Protein AF-A0A1S7DQI1-F1 (afdb_monomer)

pLDDT: mean 93.8, std 6.77, range [48.81, 98.38]

Foldseek 3Di:
DDFDDLVVVLVVVVWDWDFDADPVRHTQWIKTKDDLDVVQMWIWIQGPVRFIWTAASVRPIDRPRHHRDRDPVVSVVSCVVRSDD

Secondary structure (DSSP, 8-state):
-PPP-HHHHHHHTTPEEEEEE-TTSSEEEEEEEEEEETTEEEEEEEETTSEEEEE-TT---EEEEEEPPSSHHHHHHHHHHHS--

Radius of gyration: 12.72 Å; Cα contacts (8 Å, |Δi|>4): 147; chains: 1; bounding box: 28×36×32 Å

Structure (mmCIF, N/CA/C/O backbone):
data_AF-A0A1S7DQI1-F1
#
_entry.id   AF-A0A1S7DQI1-F1
#
loop_
_atom_site.group_PDB
_atom_site.id
_atom_site.type_symbol
_atom_site.label_atom_id
_atom_site.label_alt_id
_atom_site.label_comp_id
_atom_site.label_asym_id
_atom_site.label_entity_id
_atom_site.label_seq_id
_atom_site.pdbx_PDB_ins_code
_atom_site.Cartn_x
_atom_site.Cartn_y
_atom_site.Cartn_z
_atom_site.occupancy
_atom_site.B_iso_or_equiv
_atom_site.auth_seq_id
_atom_site.auth_comp_id
_atom_site.auth_asym_id
_atom_site.auth_atom_id
_atom_site.pdbx_PDB_model_num
ATOM 1 N N . MET A 1 1 ? -16.627 20.179 3.085 1.00 48.81 1 MET A N 1
ATOM 2 C CA . MET A 1 1 ? -15.393 19.610 2.490 1.00 48.81 1 MET A CA 1
ATOM 3 C C . MET A 1 1 ? -15.286 18.149 2.907 1.00 48.81 1 MET A C 1
ATOM 5 O O . MET A 1 1 ? -15.335 17.890 4.103 1.00 48.81 1 MET A O 1
ATOM 9 N N . LYS A 1 2 ? -15.214 17.188 1.974 1.00 71.69 2 LYS A N 1
ATOM 10 C CA . LYS A 1 2 ? -14.987 15.779 2.346 1.00 71.69 2 LYS A CA 1
ATOM 11 C C . LYS A 1 2 ? -13.538 15.622 2.823 1.00 71.69 2 LYS A C 1
ATOM 13 O O . LYS A 1 2 ? -12.625 16.111 2.164 1.00 71.69 2 LYS A O 1
ATOM 18 N N . LYS A 1 3 ? -13.341 14.969 3.970 1.00 87.62 3 LYS A N 1
ATOM 19 C CA . LYS A 1 3 ? -12.014 14.582 4.472 1.00 87.62 3 LYS A CA 1
ATOM 20 C C . LYS A 1 3 ? -11.341 13.669 3.438 1.00 87.62 3 LYS A C 1
ATOM 22 O O . LYS A 1 3 ? -12.013 12.805 2.877 1.00 87.62 3 LYS A O 1
ATOM 27 N N . PHE A 1 4 ? -10.048 13.869 3.181 1.00 94.81 4 PHE A N 1
ATOM 28 C CA . PHE A 1 4 ? -9.279 13.008 2.279 1.00 94.81 4 PHE A CA 1
ATOM 29 C C . PHE A 1 4 ? -9.341 11.551 2.759 1.00 94.81 4 PHE A C 1
ATOM 31 O O . PHE A 1 4 ? -9.149 11.278 3.946 1.00 94.81 4 PHE A O 1
ATOM 38 N N . ASN A 1 5 ? -9.638 10.632 1.841 1.00 95.94 5 ASN A N 1
ATOM 39 C CA . ASN A 1 5 ? -9.655 9.197 2.088 1.00 95.94 5 ASN A CA 1
ATOM 40 C C . ASN A 1 5 ? -8.618 8.547 1.171 1.00 95.94 5 ASN A C 1
ATOM 42 O O . ASN A 1 5 ? -8.779 8.553 -0.049 1.00 95.94 5 ASN A O 1
ATOM 46 N N . PHE A 1 6 ? -7.555 8.016 1.774 1.00 97.00 6 PHE A N 1
ATOM 47 C CA . PHE A 1 6 ? -6.436 7.450 1.033 1.00 97.00 6 PHE A CA 1
ATOM 48 C C . PHE A 1 6 ? -6.830 6.200 0.236 1.00 97.00 6 PHE A C 1
ATOM 50 O O . PHE A 1 6 ? -6.456 6.089 -0.923 1.00 97.00 6 PHE A O 1
ATOM 57 N N . GLU A 1 7 ? -7.655 5.309 0.791 1.00 96.69 7 GLU A N 1
ATOM 58 C CA . GLU A 1 7 ? -8.112 4.104 0.084 1.00 96.69 7 GLU A CA 1
ATOM 59 C C . GLU A 1 7 ? -8.931 4.451 -1.166 1.00 96.69 7 GLU A C 1
ATOM 61 O O . GLU A 1 7 ? -8.689 3.907 -2.240 1.00 96.69 7 GLU A O 1
ATOM 66 N N . THR A 1 8 ? -9.866 5.402 -1.051 1.00 97.12 8 THR A N 1
ATOM 67 C CA . THR A 1 8 ? -10.643 5.887 -2.202 1.00 97.12 8 THR A CA 1
ATOM 68 C C . THR A 1 8 ? -9.739 6.532 -3.249 1.00 97.12 8 THR A C 1
ATOM 70 O O . THR A 1 8 ? -9.952 6.330 -4.441 1.00 97.12 8 THR A O 1
ATOM 73 N N . PHE A 1 9 ? -8.723 7.284 -2.818 1.00 97.88 9 PHE A N 1
ATOM 74 C CA . PHE A 1 9 ? -7.731 7.858 -3.724 1.00 97.88 9 PHE A CA 1
ATOM 75 C C . PHE A 1 9 ? -6.950 6.770 -4.479 1.00 97.88 9 PHE A C 1
ATOM 77 O O . PHE A 1 9 ? -6.816 6.868 -5.693 1.00 97.88 9 PHE A O 1
ATOM 84 N N . LEU A 1 10 ? -6.500 5.707 -3.804 1.00 98.06 10 LEU A N 1
ATOM 85 C CA . LEU A 1 10 ? -5.800 4.592 -4.455 1.00 98.06 10 LEU A CA 1
ATOM 86 C C . LEU A 1 10 ? -6.671 3.916 -5.519 1.00 98.06 10 LEU A C 1
ATOM 88 O O . LEU A 1 10 ? -6.223 3.721 -6.646 1.00 98.06 10 LEU A O 1
ATOM 92 N N . GLN A 1 11 ? -7.938 3.642 -5.207 1.00 97.94 11 GLN A N 1
ATOM 93 C CA . GLN A 1 11 ? -8.873 3.060 -6.176 1.00 97.94 11 GLN A CA 1
ATOM 94 C C . GLN A 1 11 ? -9.100 3.979 -7.388 1.00 97.94 11 GLN A C 1
ATOM 96 O O . GLN A 1 11 ? -9.147 3.505 -8.519 1.00 97.94 11 GLN A O 1
ATOM 101 N N . GLN A 1 12 ? -9.177 5.300 -7.180 1.00 97.88 12 GLN A N 1
ATOM 102 C CA . GLN A 1 12 ? -9.252 6.281 -8.275 1.00 97.88 12 GLN A CA 1
ATOM 103 C C . GLN A 1 12 ? -7.984 6.311 -9.139 1.00 97.88 12 GLN A C 1
ATOM 105 O O . GLN A 1 12 ? -8.064 6.629 -10.321 1.00 97.88 12 GLN A O 1
ATOM 110 N N . MET A 1 13 ? -6.830 5.967 -8.564 1.00 97.62 13 MET A N 1
ATOM 111 C CA . MET A 1 13 ? -5.549 5.860 -9.269 1.00 97.62 13 MET A CA 1
ATOM 112 C C . MET A 1 13 ? -5.335 4.508 -9.968 1.00 97.62 13 MET A C 1
ATOM 114 O O . MET A 1 13 ? -4.252 4.272 -10.516 1.00 97.62 13 MET A O 1
ATOM 118 N N . GLY A 1 14 ? -6.352 3.640 -9.962 1.00 97.44 14 GLY A N 1
ATOM 119 C CA . GLY A 1 14 ? -6.336 2.339 -10.629 1.00 97.44 14 GLY A CA 1
ATOM 120 C C . GLY A 1 14 ? -5.791 1.195 -9.777 1.00 97.44 14 GLY A C 1
ATOM 121 O O . GLY A 1 14 ? -5.479 0.150 -10.330 1.00 97.44 14 GLY A O 1
ATOM 122 N N . TYR A 1 15 ? -5.655 1.371 -8.459 1.00 98.25 15 TYR A N 1
ATOM 123 C CA . TYR A 1 15 ? -5.238 0.277 -7.582 1.00 98.25 15 TYR A CA 1
ATOM 124 C C . TYR A 1 15 ? -6.402 -0.661 -7.264 1.00 98.25 15 TYR A C 1
ATOM 126 O O . TYR A 1 15 ? -7.489 -0.234 -6.857 1.00 98.25 15 TYR A O 1
ATOM 134 N N . GLU A 1 16 ? -6.129 -1.955 -7.347 1.00 98.31 16 GLU A N 1
ATOM 135 C CA . GLU A 1 16 ? -7.041 -3.025 -6.977 1.00 98.31 16 GLU A CA 1
ATOM 136 C C . GLU A 1 16 ? -6.968 -3.294 -5.477 1.00 98.31 16 GLU A C 1
ATOM 138 O O . GLU A 1 16 ? -5.894 -3.526 -4.923 1.00 98.31 16 GLU A O 1
ATOM 143 N N . LYS A 1 17 ? -8.121 -3.261 -4.802 1.00 98.19 17 LYS A N 1
ATOM 144 C CA . LYS A 1 17 ? -8.228 -3.465 -3.354 1.00 98.19 17 LYS A CA 1
ATOM 145 C C . LYS A 1 17 ? -8.481 -4.935 -3.030 1.00 98.19 17 LYS A C 1
ATOM 147 O O . LYS A 1 17 ? -9.472 -5.502 -3.481 1.00 98.19 17 LYS A O 1
ATOM 152 N N . ASN A 1 18 ? -7.681 -5.496 -2.129 1.00 97.88 18 ASN A N 1
ATOM 153 C CA . ASN A 1 18 ? -7.892 -6.817 -1.545 1.00 97.88 18 ASN A CA 1
ATOM 154 C C . ASN A 1 18 ? -7.801 -6.755 -0.009 1.00 97.88 18 ASN A C 1
ATOM 156 O O . ASN A 1 18 ? -6.935 -6.081 0.549 1.00 97.88 18 ASN A O 1
ATOM 160 N N . VAL A 1 19 ? -8.718 -7.432 0.685 1.00 97.38 19 VAL A N 1
ATOM 161 C CA . VAL A 1 19 ? -8.823 -7.432 2.151 1.00 97.38 19 VAL A CA 1
ATOM 162 C C . VAL A 1 19 ? -8.380 -8.786 2.690 1.00 97.38 19 VAL A C 1
ATOM 164 O O . VAL A 1 19 ? -9.048 -9.797 2.486 1.00 97.38 19 VAL A O 1
ATOM 167 N N . VAL A 1 20 ? -7.288 -8.786 3.448 1.00 96.25 20 VAL A N 1
ATOM 168 C CA . VAL A 1 20 ? -6.758 -9.966 4.129 1.00 96.25 20 VAL A CA 1
ATOM 169 C C . VAL A 1 20 ? -7.377 -10.049 5.519 1.00 96.25 20 VAL A C 1
ATOM 171 O O . VAL A 1 20 ? -7.290 -9.105 6.311 1.00 96.25 20 VAL A O 1
ATOM 174 N N . LYS A 1 21 ? -8.011 -11.181 5.828 1.00 96.56 21 LYS A N 1
ATOM 175 C CA . LYS A 1 21 ? -8.613 -11.446 7.139 1.00 96.56 21 LYS A CA 1
ATOM 176 C C . LYS A 1 21 ? -7.689 -12.305 8.002 1.00 96.56 21 LYS A C 1
ATOM 178 O O . LYS A 1 21 ? -6.942 -13.124 7.482 1.00 96.56 21 LYS A O 1
ATOM 183 N N . ASN A 1 22 ? -7.755 -12.119 9.316 1.00 94.75 22 ASN A N 1
ATOM 184 C CA . ASN A 1 22 ? -7.131 -13.016 10.286 1.00 94.75 22 ASN A CA 1
ATOM 185 C C . ASN A 1 22 ? -8.014 -14.249 10.551 1.00 94.75 22 ASN A C 1
ATOM 187 O O . ASN A 1 22 ? -9.159 -14.324 10.103 1.00 94.75 22 ASN A O 1
ATOM 191 N N . GLU A 1 23 ? -7.504 -15.183 11.351 1.00 95.38 23 GLU A N 1
ATOM 192 C CA . GLU A 1 23 ? -8.194 -16.425 11.744 1.00 95.38 23 GLU A CA 1
ATOM 193 C C . GLU A 1 23 ? -9.529 -16.192 12.470 1.00 95.38 23 GLU A C 1
ATOM 195 O O . GLU A 1 23 ? -10.406 -17.049 12.464 1.00 95.38 23 GLU A O 1
ATOM 200 N N . LYS A 1 24 ? -9.714 -15.010 13.071 1.00 95.19 24 LYS A N 1
ATOM 201 C CA . LYS A 1 24 ? -10.951 -14.608 13.758 1.00 95.19 24 LYS A CA 1
ATOM 202 C C . LYS A 1 24 ? -11.943 -13.899 12.826 1.00 95.19 24 LYS A C 1
ATOM 204 O O . LYS A 1 24 ? -12.952 -13.377 13.292 1.00 95.19 24 LYS A O 1
ATOM 209 N N . GLY A 1 25 ? -11.648 -13.816 11.528 1.00 93.06 25 GLY A N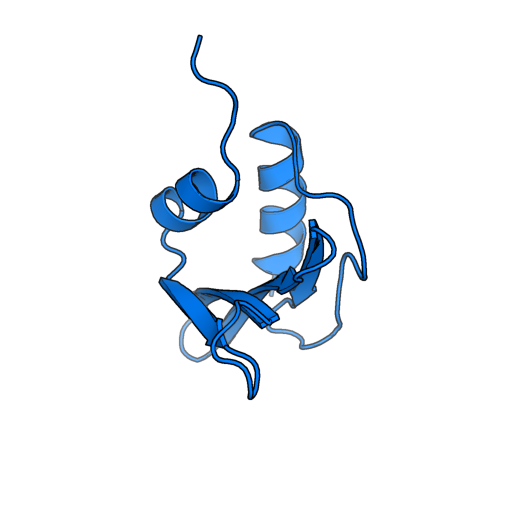 1
ATOM 210 C CA . GLY A 1 25 ? -12.470 -13.133 10.527 1.00 93.06 25 GLY A CA 1
ATOM 211 C C . GLY A 1 25 ? -12.367 -11.601 10.533 1.00 93.06 25 GLY A C 1
ATOM 212 O O . GLY A 1 25 ? -13.036 -10.949 9.727 1.00 93.06 25 GLY A O 1
ATOM 213 N N . GLY A 1 26 ? -11.532 -11.015 11.398 1.00 94.38 26 GLY A N 1
ATOM 214 C CA . GLY A 1 26 ? -11.250 -9.578 11.429 1.00 94.38 26 GLY A CA 1
ATOM 215 C C . GLY A 1 26 ? -10.268 -9.160 10.333 1.00 94.38 26 GLY A C 1
ATOM 216 O O . GLY A 1 26 ? -9.514 -9.985 9.827 1.00 94.38 26 GLY A O 1
ATOM 217 N N . ILE A 1 27 ? -10.252 -7.876 9.966 1.00 94.94 27 ILE A N 1
ATOM 218 C CA . ILE A 1 27 ? -9.301 -7.360 8.968 1.00 94.94 27 ILE A CA 1
ATOM 219 C C . ILE A 1 27 ? -7.893 -7.376 9.568 1.00 94.94 27 ILE A C 1
ATOM 221 O O . ILE A 1 27 ? -7.625 -6.700 10.560 1.00 94.94 27 ILE A O 1
ATOM 225 N N . TYR A 1 28 ? -7.001 -8.142 8.949 1.00 95.19 28 TYR A N 1
ATOM 226 C CA . TYR A 1 28 ? -5.578 -8.159 9.268 1.00 95.19 28 TYR A CA 1
ATOM 227 C C . TYR A 1 28 ? -4.843 -7.043 8.521 1.00 95.19 28 TYR A C 1
ATOM 229 O O . TYR A 1 28 ? -4.119 -6.252 9.129 1.00 95.19 28 TYR A O 1
ATOM 237 N N . ALA A 1 29 ? -5.092 -6.953 7.213 1.00 96.50 29 ALA A N 1
ATOM 238 C CA . ALA A 1 29 ? -4.521 -5.946 6.334 1.00 96.50 29 ALA A CA 1
ATOM 239 C C . ALA A 1 29 ? -5.446 -5.670 5.141 1.00 96.50 29 ALA A C 1
ATOM 241 O O . ALA A 1 29 ? -6.243 -6.516 4.737 1.00 96.50 29 ALA A O 1
ATOM 242 N N . THR A 1 30 ? -5.327 -4.484 4.556 1.00 97.94 30 THR A N 1
ATOM 243 C CA . THR A 1 30 ? -5.907 -4.160 3.250 1.00 97.94 30 THR A CA 1
ATOM 244 C C . THR A 1 30 ? -4.773 -3.841 2.295 1.00 97.94 30 THR A C 1
ATOM 246 O O . THR A 1 30 ? -4.006 -2.912 2.528 1.00 97.94 30 THR A O 1
ATOM 249 N N . THR A 1 31 ? -4.662 -4.622 1.232 1.00 97.94 31 THR A N 1
ATOM 250 C CA . THR A 1 31 ? -3.640 -4.467 0.197 1.00 97.94 31 THR A CA 1
ATOM 251 C C . THR A 1 31 ? -4.236 -3.788 -1.028 1.00 97.94 31 THR A C 1
ATOM 253 O O . THR A 1 31 ? -5.388 -4.035 -1.382 1.00 97.94 31 THR A O 1
ATOM 256 N N . PHE A 1 32 ? -3.444 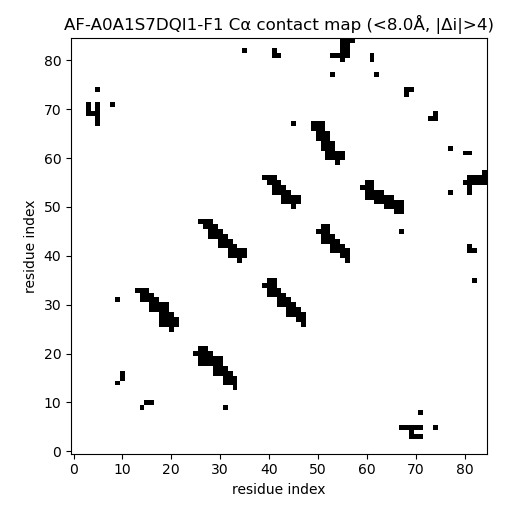-2.936 -1.658 1.00 98.38 32 PHE A N 1
ATOM 257 C CA . PHE A 1 32 ? -3.735 -2.238 -2.898 1.00 98.38 32 PHE A CA 1
ATOM 258 C C . PHE A 1 32 ? -2.618 -2.568 -3.873 1.00 98.38 32 PHE A C 1
ATOM 260 O O . PHE A 1 32 ? -1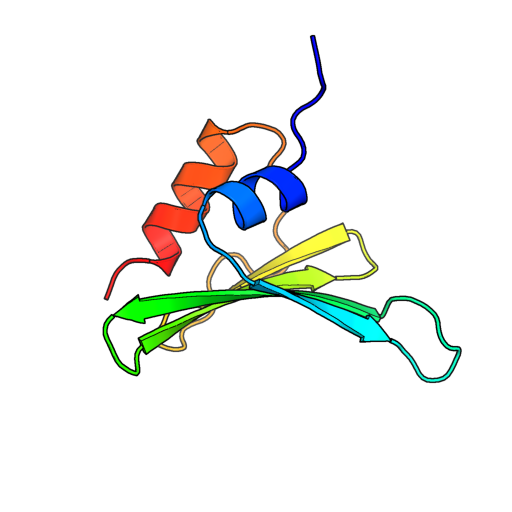.457 -2.381 -3.519 1.00 98.38 32 PHE A O 1
ATOM 267 N N . GLN A 1 33 ? -2.940 -3.066 -5.059 1.00 97.62 33 GLN A N 1
ATOM 268 C CA . GLN A 1 33 ? -1.942 -3.471 -6.052 1.00 97.62 33 GLN A CA 1
ATOM 269 C C . GLN A 1 33 ? -2.243 -2.825 -7.395 1.00 97.62 33 GLN A C 1
ATOM 271 O O . GLN A 1 33 ? -3.405 -2.565 -7.708 1.00 97.62 33 GLN A O 1
ATOM 276 N N . LYS A 1 34 ? -1.201 -2.546 -8.171 1.00 97.44 34 LYS A N 1
ATOM 277 C CA . LYS A 1 34 ? -1.336 -1.987 -9.512 1.00 97.44 34 LYS A CA 1
ATOM 278 C C . LYS A 1 34 ? -0.190 -2.463 -10.391 1.00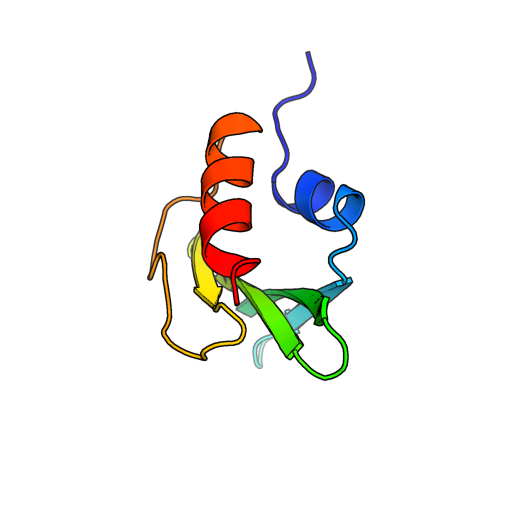 97.44 34 LYS A C 1
ATOM 280 O O . LYS A 1 34 ? 0.972 -2.412 -9.984 1.00 97.44 34 LYS A O 1
ATOM 285 N N . GLU A 1 35 ? -0.531 -2.888 -11.600 1.00 97.00 35 GLU A N 1
ATOM 286 C CA . GLU A 1 35 ? 0.438 -3.102 -12.668 1.00 97.00 35 GLU A CA 1
ATOM 287 C C . GLU A 1 35 ? 0.862 -1.734 -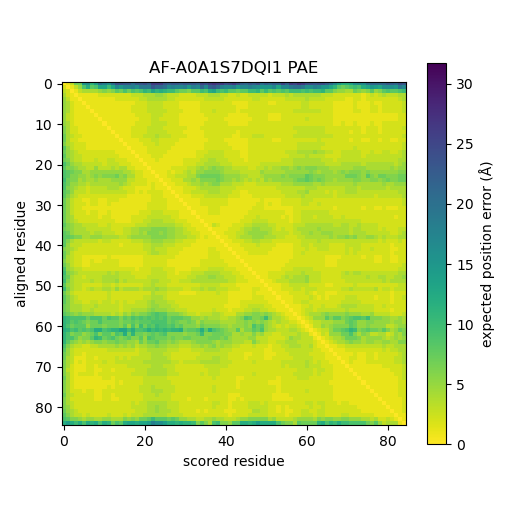13.215 1.00 97.00 35 GLU A C 1
ATOM 289 O O . GLU A 1 35 ? 0.038 -0.976 -13.732 1.00 97.00 35 GLU A O 1
ATOM 294 N N . VAL A 1 36 ? 2.132 -1.376 -13.024 1.00 95.31 36 VAL A N 1
ATOM 295 C CA . VAL A 1 36 ? 2.677 -0.077 -13.462 1.00 95.31 36 VAL A CA 1
ATOM 296 C C . VAL A 1 36 ? 3.328 -0.168 -14.841 1.00 95.31 36 VAL A C 1
ATOM 298 O O . VAL A 1 36 ? 3.277 0.792 -15.602 1.00 95.31 36 VAL A O 1
ATOM 301 N N . GLU A 1 37 ? 3.854 -1.344 -15.178 1.00 93.75 37 GLU A N 1
ATOM 302 C CA . GLU A 1 37 ? 4.294 -1.774 -16.508 1.00 93.75 37 GLU A CA 1
ATOM 303 C C . GLU A 1 37 ? 4.007 -3.279 -16.650 1.00 93.75 37 GLU A C 1
ATOM 305 O O . GLU A 1 37 ? 3.840 -3.945 -15.626 1.00 93.75 37 GLU A O 1
ATOM 310 N N . PRO A 1 38 ? 3.965 -3.854 -17.870 1.00 94.44 38 PRO A N 1
ATOM 311 C CA . PRO A 1 38 ? 3.703 -5.281 -18.052 1.00 94.44 38 PRO A CA 1
ATOM 312 C C . PRO A 1 38 ? 4.587 -6.154 -17.153 1.00 94.44 38 PRO A C 1
ATOM 314 O O . PRO A 1 38 ? 5.813 -6.022 -17.164 1.00 94.44 38 PRO A O 1
ATOM 317 N N . MET A 1 39 ? 3.960 -7.039 -16.374 1.00 92.00 39 MET A N 1
ATOM 318 C CA . MET A 1 39 ? 4.603 -7.934 -15.399 1.00 92.00 39 MET A CA 1
ATOM 319 C C . MET A 1 39 ? 5.309 -7.231 -14.224 1.00 92.00 39 MET A C 1
ATOM 321 O O . MET A 1 39 ? 5.956 -7.897 -13.417 1.00 92.00 39 MET A O 1
ATOM 325 N N . ASN A 1 40 ? 5.165 -5.912 -14.078 1.00 94.56 40 ASN A N 1
ATOM 326 C CA . ASN A 1 40 ? 5.761 -5.118 -13.008 1.00 94.56 40 ASN A CA 1
ATOM 327 C C . ASN A 1 40 ? 4.663 -4.529 -12.126 1.00 94.56 40 ASN A C 1
ATOM 329 O O . ASN A 1 40 ? 3.931 -3.614 -12.509 1.00 94.56 40 ASN A O 1
ATOM 333 N N . TRP A 1 41 ? 4.573 -5.062 -10.913 1.00 96.00 41 TRP A N 1
ATOM 334 C CA . TRP A 1 41 ? 3.524 -4.731 -9.961 1.00 96.00 41 TRP A CA 1
ATOM 335 C C . TRP A 1 41 ? 4.107 -4.016 -8.758 1.00 96.00 41 TRP A C 1
ATOM 337 O O . TRP A 1 41 ? 5.142 -4.412 -8.226 1.00 96.00 41 TRP A O 1
ATOM 347 N N . ASN A 1 42 ? 3.405 -2.994 -8.293 1.00 96.75 42 ASN A N 1
ATOM 348 C CA . ASN A 1 42 ? 3.671 -2.400 -6.995 1.00 96.75 42 ASN A CA 1
ATOM 349 C C . ASN A 1 42 ? 2.544 -2.739 -6.014 1.00 96.75 42 ASN A C 1
ATOM 351 O O . ASN A 1 42 ? 1.496 -3.283 -6.383 1.00 96.75 42 ASN A O 1
ATOM 355 N N . SER A 1 43 ? 2.759 -2.433 -4.737 1.00 96.56 43 SER A N 1
ATOM 356 C CA . SER A 1 43 ? 1.709 -2.593 -3.739 1.00 96.56 43 SER A CA 1
ATOM 357 C C . SER A 1 43 ? 1.792 -1.593 -2.596 1.00 96.56 43 SER A C 1
ATOM 359 O O . SER A 1 43 ? 2.857 -1.103 -2.228 1.00 96.56 43 SER A O 1
ATOM 361 N N . ILE A 1 44 ? 0.642 -1.316 -1.992 1.00 97.94 44 ILE A N 1
ATOM 362 C CA . ILE A 1 44 ? 0.507 -0.608 -0.722 1.00 97.94 44 ILE A CA 1
ATOM 363 C C . ILE A 1 44 ? -0.310 -1.494 0.205 1.00 97.94 44 ILE A C 1
ATOM 365 O O . ILE A 1 44 ? -1.426 -1.886 -0.120 1.00 97.94 44 ILE A O 1
ATOM 369 N N . THR A 1 45 ? 0.219 -1.784 1.384 1.00 97.56 45 THR A N 1
ATOM 370 C CA . THR A 1 45 ? -0.492 -2.524 2.426 1.00 97.56 45 THR A CA 1
ATOM 371 C C . THR A 1 45 ? -0.799 -1.590 3.579 1.00 97.56 45 THR A C 1
ATOM 373 O O . THR A 1 45 ? 0.114 -0.987 4.128 1.00 97.56 45 THR A O 1
ATOM 376 N N . ILE A 1 46 ? -2.072 -1.478 3.951 1.00 97.38 46 ILE A N 1
ATOM 377 C CA . ILE A 1 46 ? -2.529 -0.815 5.172 1.00 97.38 46 ILE A CA 1
ATOM 378 C C . ILE A 1 46 ? -2.785 -1.893 6.221 1.00 97.38 46 ILE A C 1
ATOM 380 O O . ILE A 1 46 ? -3.657 -2.750 6.055 1.00 97.38 46 ILE A O 1
ATOM 384 N N . HIS A 1 47 ? -2.028 -1.841 7.306 1.00 95.38 47 HIS A N 1
ATOM 385 C CA . HIS A 1 47 ? -2.076 -2.807 8.396 1.00 95.38 47 HIS A CA 1
ATOM 386 C C . HIS A 1 47 ? -3.199 -2.482 9.385 1.00 95.38 47 HIS A C 1
ATOM 388 O O . HIS A 1 47 ? -3.663 -1.344 9.490 1.00 95.38 47 HIS A O 1
ATOM 394 N N . SER A 1 48 ? -3.611 -3.473 10.176 1.00 93.06 48 SER A N 1
ATOM 395 C CA . SER A 1 48 ? -4.616 -3.305 11.243 1.00 93.06 48 SER A CA 1
ATOM 396 C C . SER A 1 48 ? -4.264 -2.228 12.285 1.00 93.06 48 SER A C 1
ATOM 398 O O . SER A 1 48 ? -5.164 -1.591 12.831 1.00 93.06 48 SER A O 1
ATOM 400 N N . ASN A 1 49 ? -2.975 -1.952 12.513 1.00 92.75 49 ASN A N 1
ATOM 401 C CA . ASN A 1 49 ? -2.493 -0.860 13.374 1.00 92.75 49 ASN A CA 1
ATOM 402 C C . ASN A 1 49 ? -2.578 0.537 12.714 1.00 92.75 49 ASN A C 1
ATOM 404 O O . ASN A 1 49 ? -2.119 1.520 13.292 1.00 92.75 49 ASN A O 1
ATOM 408 N N . ARG A 1 50 ? -3.176 0.635 11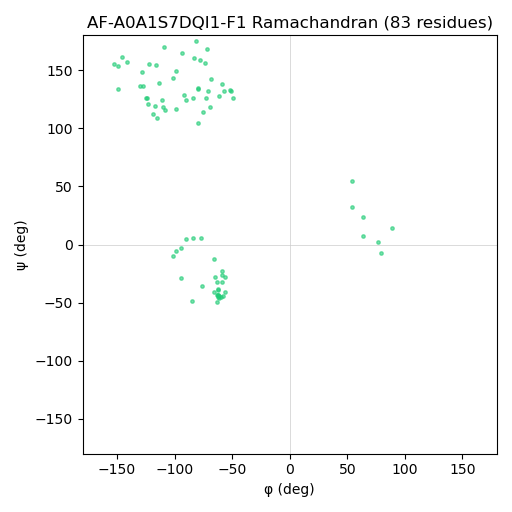.517 1.00 92.50 50 ARG A N 1
ATOM 409 C CA . ARG A 1 50 ? -3.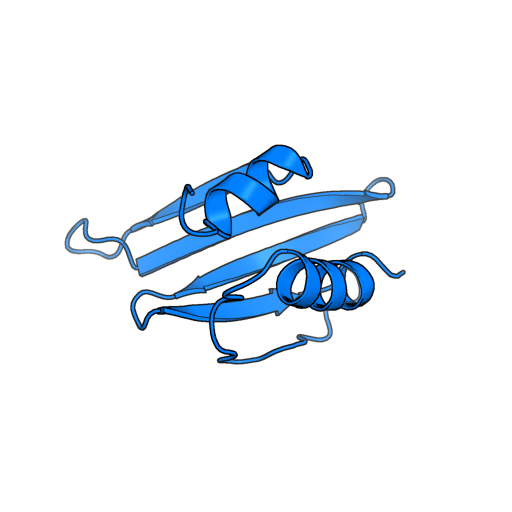330 1.856 10.707 1.00 92.50 50 ARG A CA 1
ATOM 410 C C . ARG A 1 50 ? -2.012 2.470 10.230 1.00 92.50 50 ARG A C 1
ATOM 412 O O . ARG A 1 50 ? -1.975 3.658 9.914 1.00 92.50 50 ARG A O 1
ATOM 419 N N . LYS A 1 51 ? -0.953 1.668 10.149 1.00 95.69 51 LYS A N 1
ATOM 420 C CA . LYS A 1 51 ? 0.274 1.998 9.422 1.00 95.69 51 LYS A CA 1
ATOM 421 C C . LYS A 1 51 ? 0.217 1.459 8.002 1.00 95.69 51 LYS A C 1
ATOM 423 O O . LYS A 1 51 ? -0.618 0.606 7.695 1.00 95.69 51 LYS A O 1
ATOM 428 N N . LEU A 1 52 ? 1.109 1.944 7.148 1.00 96.00 52 LEU A N 1
ATOM 429 C CA . LEU A 1 52 ? 1.266 1.433 5.795 1.00 96.00 52 LEU A CA 1
ATOM 430 C C . LEU A 1 52 ? 2.685 0.940 5.515 1.00 96.00 52 LEU A C 1
ATOM 432 O O . LEU A 1 52 ? 3.646 1.411 6.117 1.00 96.00 52 LEU A O 1
ATOM 436 N N . THR A 1 53 ? 2.780 0.035 4.548 1.00 96.56 53 THR A N 1
ATOM 437 C CA . THR A 1 53 ? 4.016 -0.367 3.873 1.00 96.56 53 THR A CA 1
ATOM 438 C C . THR A 1 53 ? 3.802 -0.235 2.371 1.00 96.56 53 THR A C 1
ATOM 440 O O . THR A 1 53 ? 2.751 -0.645 1.876 1.00 96.56 53 THR A O 1
ATOM 443 N N . ALA A 1 54 ? 4.772 0.316 1.641 1.00 96.25 54 ALA A N 1
ATOM 444 C CA . ALA A 1 54 ? 4.669 0.523 0.201 1.00 96.25 54 ALA A CA 1
ATOM 445 C C . ALA A 1 54 ? 5.825 -0.177 -0.534 1.00 96.25 54 ALA A C 1
ATOM 447 O O . ALA A 1 54 ? 6.999 0.100 -0.298 1.00 96.25 54 ALA A O 1
ATOM 448 N N . CYS A 1 55 ? 5.509 -1.098 -1.434 1.00 95.00 55 CYS A N 1
ATOM 449 C CA . CYS A 1 55 ? 6.488 -1.888 -2.166 1.00 95.00 55 CYS A CA 1
ATOM 450 C C . CYS A 1 55 ? 6.515 -1.462 -3.646 1.00 95.00 55 CYS A C 1
ATOM 452 O O . CYS A 1 55 ? 5.483 -1.590 -4.309 1.00 95.00 55 CYS A O 1
ATOM 454 N N . PRO A 1 56 ? 7.645 -0.955 -4.170 1.00 94.62 56 PRO A N 1
ATOM 455 C CA . PRO A 1 56 ? 7.848 -0.737 -5.603 1.00 94.62 56 PRO A CA 1
ATOM 456 C C . PRO A 1 56 ? 8.025 -2.069 -6.360 1.00 94.62 56 PRO A C 1
ATOM 458 O O . PRO A 1 56 ? 8.312 -3.090 -5.730 1.00 94.62 56 PRO A O 1
ATOM 461 N N . PRO A 1 57 ? 7.980 -2.063 -7.707 1.00 93.44 57 PRO A N 1
ATOM 462 C CA . PRO A 1 57 ? 8.258 -3.249 -8.522 1.00 93.44 57 PRO A CA 1
ATOM 463 C C . PRO A 1 57 ? 9.657 -3.829 -8.308 1.00 93.44 57 PRO A C 1
ATOM 465 O O . PRO A 1 57 ? 9.862 -5.029 -8.452 1.00 93.44 57 PRO A O 1
ATOM 468 N N . THR A 1 58 ? 10.620 -2.997 -7.897 1.00 90.81 58 THR A N 1
ATOM 469 C CA . THR A 1 58 ? 11.990 -3.430 -7.583 1.00 90.81 58 THR A CA 1
ATOM 470 C C . THR A 1 58 ? 12.074 -4.350 -6.359 1.00 90.81 58 THR A C 1
ATOM 472 O O . THR A 1 58 ? 13.125 -4.934 -6.104 1.00 90.81 58 THR A O 1
ATOM 475 N N . GLY A 1 59 ? 10.999 -4.462 -5.570 1.00 82.69 59 GLY A N 1
ATOM 476 C CA . GLY A 1 59 ? 10.925 -5.305 -4.376 1.00 82.69 59 GLY A CA 1
ATOM 477 C C . GLY A 1 59 ? 11.596 -4.717 -3.130 1.00 82.69 59 GLY A C 1
ATOM 478 O O . GLY A 1 59 ? 11.447 -5.265 -2.037 1.00 82.69 59 GLY A O 1
ATOM 479 N N . VAL A 1 60 ? 12.305 -3.589 -3.247 1.00 87.00 60 VAL A N 1
ATOM 480 C CA . VAL A 1 60 ? 12.906 -2.904 -2.094 1.00 87.00 60 VAL A CA 1
ATOM 481 C C . VAL A 1 60 ? 11.830 -2.092 -1.385 1.00 87.00 60 VAL A C 1
ATOM 483 O O . VAL A 1 60 ? 11.427 -1.035 -1.864 1.00 87.00 60 VAL A O 1
ATOM 486 N N . LEU A 1 61 ? 11.363 -2.586 -0.236 1.00 83.75 61 LEU A N 1
ATOM 487 C CA . LEU A 1 61 ? 10.316 -1.929 0.544 1.00 83.75 61 LEU A CA 1
ATOM 488 C C . LEU A 1 61 ? 10.652 -0.459 0.817 1.00 83.75 61 LEU A C 1
ATOM 490 O O . LEU A 1 61 ? 11.734 -0.116 1.293 1.00 83.75 61 LEU A O 1
ATOM 494 N N . THR A 1 62 ? 9.668 0.400 0.582 1.00 80.50 62 THR A N 1
ATOM 495 C CA . THR A 1 62 ? 9.709 1.815 0.940 1.00 80.50 62 THR A CA 1
ATOM 496 C C . THR A 1 62 ? 8.625 2.101 1.980 1.00 80.50 62 THR A C 1
ATOM 498 O O . THR A 1 62 ? 7.617 1.398 2.063 1.00 80.50 62 THR A O 1
ATOM 501 N N . HIS A 1 63 ? 8.813 3.143 2.794 1.00 84.50 63 HIS A N 1
ATOM 502 C CA . HIS A 1 63 ? 7.786 3.604 3.739 1.00 84.50 63 HIS A CA 1
ATOM 503 C C . HIS A 1 63 ? 7.279 2.493 4.679 1.00 84.50 63 HIS A C 1
ATOM 505 O O . HIS A 1 63 ? 6.084 2.223 4.740 1.00 84.50 63 HIS A O 1
ATOM 511 N N . ILE A 1 64 ? 8.194 1.826 5.386 1.00 89.31 64 ILE A N 1
ATOM 512 C CA . ILE A 1 64 ? 7.870 0.766 6.352 1.00 89.31 64 ILE A CA 1
ATOM 513 C C . ILE A 1 64 ? 7.254 1.401 7.606 1.00 89.31 64 ILE A C 1
ATOM 515 O O . ILE A 1 64 ? 7.841 2.314 8.184 1.00 89.31 64 ILE A O 1
ATOM 519 N N . ASP A 1 65 ? 6.068 0.932 8.000 1.00 88.69 65 ASP A N 1
ATOM 520 C CA . ASP A 1 65 ? 5.294 1.429 9.146 1.00 88.69 65 ASP A CA 1
ATOM 521 C C . ASP A 1 65 ? 5.014 2.945 9.126 1.00 88.69 65 ASP A C 1
ATOM 523 O O . ASP A 1 65 ? 4.888 3.612 10.165 1.00 88.69 65 ASP A O 1
ATOM 527 N N . ALA A 1 66 ? 4.872 3.505 7.923 1.00 92.38 66 ALA A N 1
ATOM 528 C CA . ALA A 1 66 ? 4.573 4.916 7.733 1.00 92.38 66 ALA A CA 1
ATOM 529 C C . ALA A 1 66 ? 3.112 5.253 8.093 1.00 92.38 66 ALA A C 1
ATOM 531 O O . ALA A 1 66 ? 2.218 4.404 8.088 1.00 92.38 66 ALA A O 1
ATOM 532 N N . GLU A 1 67 ? 2.862 6.521 8.423 1.00 95.94 67 GLU A N 1
ATOM 533 C CA . GLU A 1 67 ? 1.511 7.045 8.651 1.00 95.94 67 GLU A CA 1
ATOM 534 C C . GLU A 1 67 ? 0.697 7.081 7.354 1.00 95.94 67 GLU A C 1
ATOM 536 O O . GLU A 1 67 ? 1.219 7.454 6.304 1.00 95.94 67 GLU A O 1
ATOM 541 N N . ILE A 1 68 ? -0.601 6.769 7.438 1.00 95.94 68 ILE A N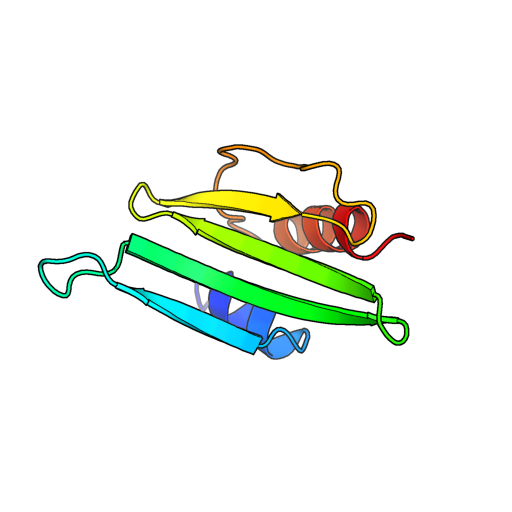 1
ATOM 542 C CA . ILE A 1 68 ? -1.521 6.903 6.300 1.00 95.94 68 ILE A CA 1
ATOM 543 C C . ILE A 1 68 ? -1.579 8.377 5.858 1.00 95.94 68 ILE A C 1
ATOM 545 O O . ILE A 1 68 ? -1.891 9.236 6.693 1.00 95.94 68 ILE A O 1
ATOM 549 N N . PRO A 1 69 ? -1.360 8.678 4.561 1.00 96.06 69 PRO A N 1
ATOM 550 C CA . PRO A 1 69 ? -1.464 10.025 4.021 1.00 96.06 69 PRO A CA 1
ATOM 551 C C . PRO A 1 69 ? -2.779 10.708 4.381 1.00 96.06 69 PRO A C 1
ATOM 553 O O . PRO A 1 69 ? -3.869 10.157 4.200 1.00 96.06 69 PRO A O 1
ATOM 556 N N . LYS A 1 70 ? -2.679 11.949 4.852 1.00 95.31 70 LYS A N 1
ATOM 557 C CA . LYS A 1 70 ? -3.831 12.781 5.232 1.00 95.31 70 LYS A CA 1
ATOM 558 C C . LYS A 1 70 ? -4.221 13.763 4.134 1.00 95.31 70 LYS A C 1
ATOM 560 O O . LYS A 1 70 ? -5.247 14.435 4.251 1.00 95.31 70 LYS A O 1
ATOM 565 N N . SER A 1 71 ? -3.437 13.830 3.061 1.00 96.94 71 SER A N 1
ATOM 566 C CA . SER A 1 71 ? -3.672 14.701 1.917 1.00 96.94 71 SER A CA 1
ATOM 567 C C . SER A 1 71 ? -3.320 14.019 0.595 1.00 96.94 71 SER A C 1
ATOM 569 O O . SER A 1 71 ? -2.492 13.109 0.538 1.00 96.94 71 SER A O 1
ATOM 571 N N . LYS A 1 72 ? -3.916 14.515 -0.497 1.00 96.75 72 LYS A N 1
ATOM 572 C CA . LYS A 1 72 ? -3.585 14.084 -1.863 1.00 96.75 72 LYS A CA 1
ATOM 573 C C . LYS A 1 72 ? -2.092 14.259 -2.162 1.00 96.75 72 LYS A C 1
ATOM 575 O O . LYS A 1 72 ? -1.482 13.367 -2.731 1.00 96.75 72 LYS A O 1
ATOM 580 N N . ARG A 1 73 ? -1.497 15.369 -1.714 1.00 96.69 73 ARG A N 1
ATOM 581 C CA . ARG A 1 73 ? -0.072 15.662 -1.917 1.00 96.69 73 ARG A CA 1
ATOM 582 C C . ARG A 1 73 ? 0.832 14.618 -1.258 1.00 96.69 73 ARG A C 1
ATOM 584 O O . ARG A 1 73 ? 1.782 14.168 -1.884 1.00 96.69 73 ARG A O 1
ATOM 591 N N . GLU A 1 74 ? 0.548 14.237 -0.013 1.00 96.12 74 GLU A N 1
ATOM 592 C CA . GLU A 1 74 ? 1.293 13.171 0.676 1.00 96.12 74 GLU A CA 1
ATOM 593 C C . GLU A 1 74 ? 1.148 11.830 -0.049 1.00 96.12 74 GLU A C 1
ATOM 595 O O . GLU A 1 74 ? 2.135 11.128 -0.254 1.00 96.12 74 GLU A O 1
ATOM 600 N N . ALA A 1 75 ? -0.067 11.499 -0.491 1.00 97.19 75 ALA A N 1
ATOM 601 C CA . ALA A 1 75 ? -0.338 10.269 -1.224 1.00 97.19 75 ALA A CA 1
ATOM 602 C C . ALA A 1 75 ? 0.427 10.205 -2.558 1.00 97.19 75 ALA A C 1
ATOM 604 O O . ALA A 1 75 ? 1.037 9.187 -2.872 1.00 97.19 75 ALA A O 1
ATOM 605 N N . GLU A 1 76 ? 0.458 11.304 -3.313 1.00 96.94 76 GLU A N 1
ATOM 606 C CA . GLU A 1 76 ? 1.194 11.405 -4.578 1.00 96.94 76 GLU A CA 1
ATOM 607 C C . GLU A 1 76 ? 2.709 11.251 -4.406 1.00 96.94 76 GLU A C 1
ATOM 609 O O . GLU A 1 76 ? 3.364 10.720 -5.299 1.00 96.94 76 GLU A O 1
ATOM 614 N N . ILE A 1 77 ? 3.282 11.692 -3.279 1.00 94.94 77 ILE A N 1
ATOM 615 C CA . ILE A 1 77 ? 4.710 11.485 -2.986 1.00 94.94 77 ILE A CA 1
ATOM 616 C C . ILE A 1 77 ? 5.013 9.989 -2.862 1.00 94.94 77 ILE A C 1
ATOM 618 O O . ILE A 1 77 ? 5.993 9.523 -3.441 1.00 94.94 77 ILE A O 1
ATOM 622 N N . ILE A 1 78 ? 4.154 9.237 -2.165 1.00 95.31 78 ILE A N 1
ATOM 623 C CA . ILE A 1 78 ? 4.300 7.782 -2.042 1.00 95.31 78 ILE A CA 1
ATOM 624 C C . ILE A 1 78 ? 4.174 7.124 -3.415 1.00 95.31 78 ILE A C 1
ATOM 626 O O . ILE A 1 78 ? 5.059 6.360 -3.788 1.00 95.31 78 ILE A O 1
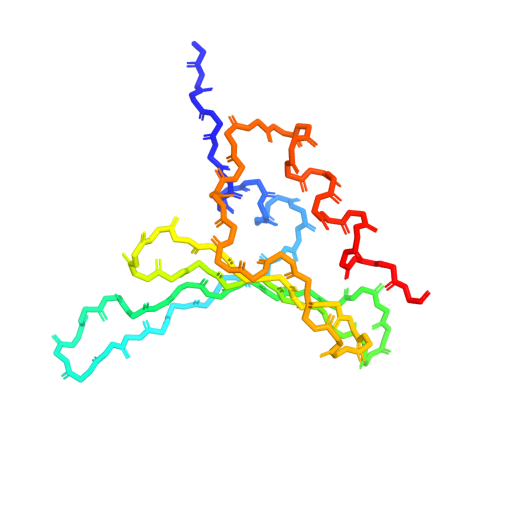ATOM 630 N N . LEU A 1 79 ? 3.132 7.455 -4.192 1.00 96.31 79 LEU A N 1
ATOM 631 C CA . LEU A 1 79 ? 2.932 6.862 -5.521 1.00 96.31 79 LEU A CA 1
ATOM 632 C C . LEU A 1 79 ? 4.127 7.111 -6.444 1.00 96.31 79 LEU A C 1
ATOM 634 O O . LEU A 1 79 ? 4.630 6.175 -7.050 1.00 96.31 79 LEU A O 1
ATOM 638 N N . LYS A 1 80 ? 4.665 8.336 -6.475 1.00 94.31 80 LYS A N 1
ATOM 639 C CA . LYS A 1 80 ? 5.873 8.651 -7.257 1.00 94.31 80 LYS A CA 1
ATOM 640 C C . LYS A 1 80 ? 7.088 7.812 -6.861 1.00 94.31 80 LYS A C 1
ATOM 642 O O . LYS A 1 80 ? 7.933 7.549 -7.710 1.00 94.31 80 LYS A O 1
ATOM 647 N N . ALA A 1 81 ? 7.199 7.429 -5.589 1.00 92.38 81 ALA A N 1
ATOM 648 C CA . ALA A 1 81 ? 8.293 6.591 -5.114 1.00 92.38 81 ALA A CA 1
ATOM 649 C C . ALA A 1 81 ? 8.114 5.117 -5.511 1.00 92.38 81 ALA A C 1
ATOM 651 O O . ALA A 1 81 ? 9.108 4.459 -5.802 1.00 92.38 81 ALA A O 1
ATOM 652 N N . ILE A 1 82 ? 6.874 4.610 -5.535 1.00 94.81 82 ILE A N 1
ATOM 653 C CA . ILE A 1 82 ? 6.592 3.185 -5.778 1.00 94.81 82 ILE A CA 1
ATOM 654 C C . ILE A 1 82 ? 6.127 2.843 -7.192 1.00 94.81 82 ILE A C 1
ATOM 656 O O . ILE A 1 82 ? 5.994 1.671 -7.514 1.00 94.81 82 ILE A O 1
ATOM 660 N N . GLU A 1 83 ? 5.823 3.827 -8.030 1.00 94.69 83 GLU A N 1
ATOM 661 C CA . GLU A 1 83 ? 5.506 3.621 -9.451 1.00 94.69 83 GLU A CA 1
ATOM 662 C C . GLU A 1 83 ? 6.745 3.800 -10.341 1.00 94.69 83 GLU A C 1
ATOM 664 O O . GLU A 1 83 ? 6.671 3.606 -11.549 1.00 94.69 83 GLU A O 1
ATOM 669 N N . LYS A 1 84 ? 7.894 4.160 -9.753 1.00 88.06 84 LYS A N 1
ATOM 670 C CA . LYS A 1 84 ? 9.164 4.259 -10.468 1.00 88.06 84 LYS A CA 1
ATOM 671 C C . LYS A 1 84 ? 9.779 2.870 -10.658 1.00 88.06 84 LYS A C 1
ATOM 673 O O . LYS A 1 84 ? 9.866 2.101 -9.699 1.00 88.06 84 LYS A O 1
ATOM 678 N N . ILE A 1 85 ? 10.241 2.608 -11.877 1.00 80.00 85 ILE A N 1
ATOM 679 C CA . ILE A 1 85 ? 11.017 1.424 -12.269 1.00 80.00 85 ILE A CA 1
ATOM 680 C C . ILE A 1 85 ? 12.497 1.795 -12.344 1.00 80.00 85 ILE A C 1
ATOM 682 O O . ILE A 1 85 ? 12.807 2.944 -12.749 1.00 80.00 85 ILE A O 1
#

Mean predicted aligned error: 3.26 Å

Nearest PDB structures (foldseek):
  8dy9-assembly1_C  TM=6.226E-01  e=1.434E+00  Streptomyces venezuelae
  7vwz-assembly1_C  TM=5.945E-01  e=4.498E+00  Escherichia coli K-12
  6flp-assembly1_C  TM=5.657E-01  e=7.279E+00  Escherichia coli K-12

Solvent-accessible surface area (backbone atoms only — not comparable to full-atom values): 4842 Å² total; per-residue (Å²): 132,84,78,69,51,54,69,64,50,41,46,75,73,63,31,48,80,47,78,43,62,42,99,85,71,46,74,45,32,39,38,32,35,35,76,74,48,92,98,33,47,27,38,39,37,38,39,68,88,59,27,24,35,36,30,19,52,82,64,63,74,37,59,75,74,29,77,66,49,74,41,71,69,56,44,49,55,51,48,61,65,30,66,49,131

Sequence (85 aa):
MKKFNFETFLQQMGYEKNVVKNEKGGIYATTFQKEVEPMNWNSITIHSNRKLTACPPTGVLTHIDAEIPKSKREAEIILKAIEKI

Organism: Riemerella anatipestifer (NCBI:txid34085)